Protein AF-A0A963IBM2-F1 (afdb_monomer_lite)

Sequence (111 aa):
MKTAIHVIILLTLSAVFSFSRADSAEGDAAIGALGEANGIALACKLTGNVARIKAMMIDTVPKTRANGALFEQATNDAFLSQHQGNACPAEADMGARVDGLEARLRAHFKP

Radius of gyration: 18.78 Å; chains: 1; bounding box: 37×25×62 Å

Structure (mmCIF, N/CA/C/O backbone):
data_AF-A0A963IBM2-F1
#
_entry.id   AF-A0A963IBM2-F1
#
loop_
_atom_site.group_PDB
_atom_site.id
_atom_site.type_symbol
_atom_site.label_atom_id
_atom_site.label_alt_id
_atom_site.label_comp_id
_atom_site.label_asym_id
_atom_site.label_entity_id
_atom_site.label_seq_id
_atom_site.pdbx_PDB_ins_code
_atom_site.Cartn_x
_atom_site.Cartn_y
_atom_site.Cartn_z
_atom_site.occupancy
_atom_site.B_iso_or_equiv
_atom_site.auth_seq_id
_atom_site.auth_comp_id
_atom_site.auth_asym_id
_atom_site.auth_atom_id
_atom_site.pdbx_PDB_model_num
ATOM 1 N N . MET A 1 1 ? 16.322 3.873 -49.718 1.00 61.44 1 MET A N 1
ATOM 2 C CA . MET A 1 1 ? 16.627 2.784 -48.753 1.00 61.44 1 MET A CA 1
ATOM 3 C C . MET A 1 1 ? 17.080 3.322 -47.399 1.00 61.44 1 MET A C 1
ATOM 5 O O . MET A 1 1 ? 16.447 3.006 -46.405 1.00 61.44 1 MET A O 1
ATOM 9 N N . LYS A 1 2 ? 18.103 4.187 -47.342 1.00 55.31 2 LYS A N 1
ATOM 10 C CA . LYS A 1 2 ? 18.637 4.742 -46.082 1.00 55.31 2 LYS A CA 1
ATOM 11 C C . LYS A 1 2 ? 17.58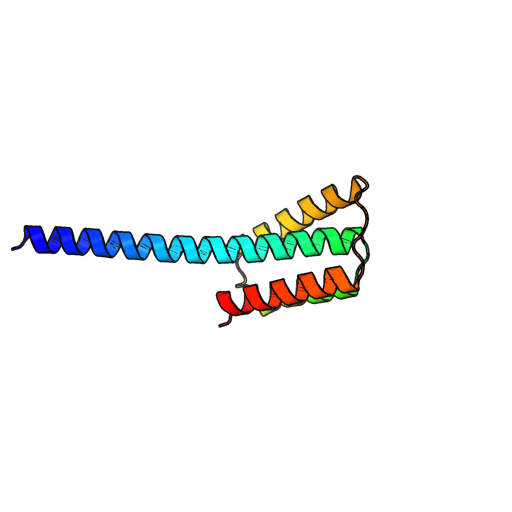5 5.496 -45.247 1.00 55.31 2 LYS A C 1
ATOM 13 O O . LYS A 1 2 ? 17.487 5.259 -44.054 1.00 55.31 2 LYS A O 1
ATOM 18 N N . THR A 1 3 ? 16.735 6.310 -45.871 1.00 63.56 3 THR A N 1
ATOM 19 C CA . THR A 1 3 ? 15.642 7.050 -45.205 1.00 63.56 3 THR A CA 1
ATOM 20 C C . THR A 1 3 ? 14.531 6.147 -44.657 1.00 63.56 3 THR A C 1
ATOM 22 O O . THR A 1 3 ? 14.081 6.358 -43.538 1.00 63.56 3 THR A O 1
ATOM 25 N N . ALA A 1 4 ? 14.150 5.093 -45.384 1.00 67.19 4 ALA A N 1
ATOM 26 C CA . ALA A 1 4 ? 13.157 4.116 -44.925 1.00 67.19 4 ALA A CA 1
ATOM 27 C C . ALA A 1 4 ? 13.630 3.348 -43.675 1.00 67.19 4 ALA A C 1
ATOM 29 O O . ALA A 1 4 ? 12.844 3.112 -42.766 1.00 67.19 4 ALA A O 1
ATOM 30 N N . ILE A 1 5 ? 14.929 3.037 -43.588 1.00 70.31 5 ILE A N 1
ATOM 31 C CA . ILE A 1 5 ? 15.524 2.372 -42.418 1.00 70.31 5 ILE A CA 1
ATOM 32 C C . ILE A 1 5 ? 15.450 3.271 -41.172 1.00 70.31 5 ILE A C 1
ATOM 34 O O . ILE A 1 5 ? 15.093 2.794 -40.101 1.00 70.31 5 ILE A O 1
ATOM 38 N N . HIS A 1 6 ? 15.711 4.577 -41.301 1.00 64.12 6 HIS A N 1
ATOM 39 C CA . HIS A 1 6 ? 15.640 5.504 -40.162 1.00 64.12 6 HIS A CA 1
ATOM 40 C C . HIS A 1 6 ? 14.199 5.712 -39.677 1.00 64.12 6 HIS A C 1
ATOM 42 O O . HIS A 1 6 ? 13.965 5.767 -38.473 1.00 64.12 6 HIS A O 1
ATOM 48 N N 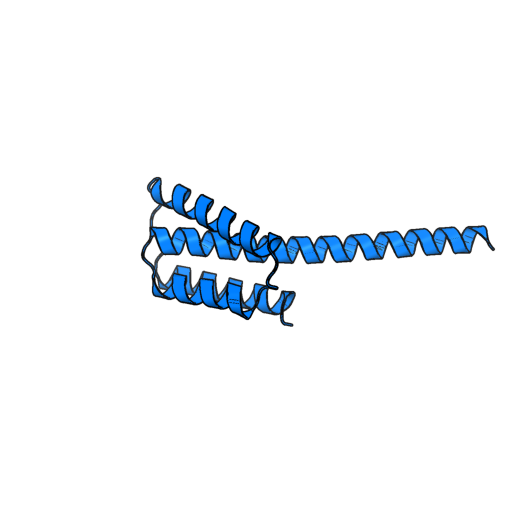. VAL A 1 7 ? 13.232 5.773 -40.599 1.00 72.69 7 VAL A N 1
ATOM 49 C CA . VAL A 1 7 ? 11.803 5.892 -40.265 1.00 72.69 7 VAL A CA 1
ATOM 50 C C . VAL A 1 7 ? 11.305 4.653 -39.518 1.00 72.69 7 VAL A C 1
ATOM 52 O O . VAL A 1 7 ? 10.612 4.789 -38.513 1.00 72.69 7 VAL A O 1
ATOM 55 N N . ILE A 1 8 ? 11.709 3.454 -39.946 1.00 71.88 8 ILE A N 1
ATOM 56 C CA . ILE A 1 8 ? 11.358 2.203 -39.259 1.00 71.88 8 ILE A CA 1
ATOM 57 C C . ILE A 1 8 ? 11.981 2.159 -37.857 1.00 71.88 8 ILE A C 1
ATOM 59 O O . ILE A 1 8 ? 11.278 1.853 -36.898 1.00 71.88 8 ILE A O 1
ATOM 63 N N . ILE A 1 9 ? 13.256 2.539 -37.710 1.00 72.56 9 ILE A N 1
ATOM 64 C CA . ILE A 1 9 ? 13.932 2.584 -36.403 1.00 72.56 9 ILE A CA 1
ATOM 65 C C . ILE A 1 9 ? 13.221 3.560 -35.450 1.00 72.56 9 ILE A C 1
ATOM 67 O O . ILE A 1 9 ? 12.920 3.193 -34.314 1.00 72.56 9 ILE A O 1
ATOM 71 N N . LEU A 1 10 ? 12.881 4.766 -35.914 1.00 70.94 10 LEU A N 1
ATOM 72 C CA . LEU A 1 10 ? 12.157 5.768 -35.120 1.00 70.94 10 LEU A CA 1
ATOM 73 C C . LEU A 1 10 ? 10.761 5.287 -34.689 1.00 70.94 10 LEU A C 1
ATOM 75 O O . LEU A 1 10 ? 10.372 5.487 -33.537 1.00 70.94 10 LEU A O 1
ATOM 79 N N . LEU A 1 11 ? 10.025 4.608 -35.573 1.00 68.69 11 LEU A N 1
ATOM 80 C CA . LEU A 1 11 ? 8.717 4.028 -35.250 1.00 68.69 11 LEU A CA 1
ATOM 81 C C . LEU A 1 11 ? 8.831 2.908 -34.208 1.00 68.69 11 LEU A C 1
ATOM 83 O O . LEU A 1 11 ? 8.074 2.899 -33.238 1.00 68.69 11 LEU A O 1
ATOM 87 N N . THR A 1 12 ? 9.805 2.004 -34.354 1.00 68.44 12 THR A N 1
ATOM 88 C CA . THR A 1 12 ? 10.018 0.922 -33.379 1.00 68.44 12 THR A CA 1
ATOM 89 C C . THR A 1 12 ? 10.451 1.441 -32.012 1.00 68.44 12 THR A C 1
ATOM 91 O O . THR A 1 12 ? 9.965 0.954 -30.996 1.00 68.44 12 THR A O 1
ATOM 94 N N . LEU A 1 13 ? 11.306 2.468 -31.967 1.00 71.06 13 LEU A N 1
ATOM 95 C CA . LEU A 1 13 ? 11.785 3.034 -30.708 1.00 71.06 13 LEU A CA 1
ATOM 96 C C . LEU A 1 13 ? 10.637 3.686 -29.925 1.00 71.06 13 LEU A C 1
ATOM 98 O O . LEU A 1 13 ? 10.517 3.487 -28.720 1.00 71.06 13 LEU A O 1
ATOM 102 N N . SER A 1 14 ? 9.746 4.392 -30.626 1.00 67.06 14 SER A N 1
ATOM 103 C CA . SER A 1 14 ? 8.572 5.040 -30.028 1.00 67.06 14 SER A CA 1
ATOM 104 C C . SER A 1 14 ? 7.627 4.034 -29.356 1.00 67.06 14 SER A C 1
ATOM 106 O O . SER A 1 14 ? 7.154 4.280 -28.249 1.00 67.06 14 SER A O 1
ATOM 108 N N . ALA A 1 15 ? 7.399 2.877 -29.987 1.00 63.34 15 ALA A N 1
ATOM 109 C CA . ALA A 1 15 ? 6.526 1.832 -29.451 1.00 63.34 15 ALA A CA 1
ATOM 110 C C . ALA A 1 15 ? 7.073 1.187 -28.161 1.00 63.34 15 ALA A C 1
ATOM 112 O O . ALA A 1 15 ? 6.304 0.898 -27.244 1.00 63.34 15 ALA A O 1
ATOM 113 N N . VAL A 1 16 ? 8.395 1.002 -28.058 1.00 65.12 16 VAL A N 1
ATOM 114 C CA . VAL A 1 16 ? 9.035 0.407 -26.869 1.00 65.12 16 VAL A CA 1
ATOM 115 C C . VAL A 1 16 ? 8.923 1.334 -25.653 1.00 65.12 16 VAL A C 1
ATOM 117 O O . VAL A 1 16 ? 8.593 0.876 -24.561 1.00 65.12 16 VAL A O 1
ATOM 120 N N . PHE A 1 17 ? 9.120 2.644 -25.835 1.00 64.12 17 PHE A N 1
ATOM 121 C CA . PHE A 1 17 ? 8.980 3.620 -24.745 1.00 64.12 17 PHE A CA 1
ATOM 122 C C . PHE A 1 17 ? 7.551 3.702 -24.187 1.00 64.12 17 PHE A C 1
ATOM 124 O O . PHE A 1 17 ? 7.372 3.890 -22.982 1.00 64.12 17 PHE A O 1
ATOM 131 N N . SER A 1 18 ? 6.527 3.550 -25.034 1.00 60.31 18 SER A N 1
ATOM 132 C CA . SER A 1 18 ? 5.128 3.546 -24.586 1.00 60.31 18 SER A CA 1
ATOM 133 C C . SER A 1 18 ? 4.797 2.343 -23.699 1.00 60.31 18 SER A C 1
ATOM 135 O O . SER A 1 18 ? 4.063 2.502 -22.724 1.00 60.31 18 SER A O 1
ATOM 137 N N . PHE A 1 19 ? 5.362 1.168 -23.993 1.00 63.16 19 PHE A N 1
ATOM 138 C CA . PHE A 1 19 ? 5.124 -0.052 -23.219 1.00 63.16 19 PHE A CA 1
ATOM 139 C C . PHE A 1 19 ? 5.694 0.044 -21.796 1.00 63.16 19 PHE A C 1
ATOM 141 O O . PHE A 1 19 ? 4.963 -0.175 -20.834 1.00 63.16 19 PHE A O 1
ATOM 148 N N . SER A 1 20 ? 6.952 0.478 -21.636 1.00 68.62 20 SER A N 1
ATOM 149 C CA . SER A 1 20 ? 7.571 0.632 -20.307 1.00 68.62 20 SER A CA 1
ATOM 150 C C . SER A 1 20 ? 6.845 1.637 -19.408 1.00 68.62 20 SER A C 1
ATOM 152 O O . SER A 1 20 ? 6.834 1.478 -18.192 1.00 68.62 20 SER A O 1
ATOM 154 N N . ARG A 1 21 ? 6.229 2.676 -19.989 1.00 65.62 21 ARG A N 1
ATOM 155 C CA . ARG A 1 21 ? 5.464 3.674 -19.229 1.00 65.62 21 ARG A CA 1
ATOM 156 C C . ARG A 1 21 ? 4.117 3.135 -18.746 1.00 65.62 21 ARG A C 1
ATOM 158 O O . ARG A 1 21 ? 3.693 3.479 -17.645 1.00 65.62 21 ARG A O 1
ATOM 165 N N . ALA A 1 22 ? 3.434 2.344 -19.574 1.00 67.69 22 ALA A N 1
ATOM 166 C CA . ALA A 1 22 ? 2.172 1.715 -19.195 1.00 67.69 22 ALA A CA 1
ATOM 167 C C . ALA A 1 22 ? 2.390 0.708 -18.058 1.00 67.69 22 ALA A C 1
ATOM 169 O O . ALA A 1 22 ? 1.681 0.765 -17.059 1.00 67.69 22 ALA A O 1
ATOM 170 N N . ASP A 1 23 ? 3.437 -0.110 -18.174 1.00 82.19 23 ASP A N 1
ATOM 171 C CA . ASP A 1 23 ? 3.858 -1.054 -17.139 1.00 82.19 23 ASP A CA 1
ATOM 172 C C . ASP A 1 23 ? 4.174 -0.333 -15.816 1.00 82.19 23 ASP A C 1
ATOM 174 O O . ASP A 1 23 ? 3.571 -0.630 -14.787 1.00 82.19 23 ASP A O 1
ATOM 178 N N . SER A 1 24 ? 5.000 0.723 -15.843 1.00 83.25 24 SER A N 1
ATOM 179 C CA . SER A 1 24 ? 5.284 1.504 -14.629 1.00 83.25 24 SER A CA 1
ATOM 180 C C . SER A 1 24 ? 4.033 2.142 -14.013 1.00 83.25 24 SER A C 1
ATOM 182 O O . SER A 1 24 ? 3.898 2.176 -12.795 1.00 83.25 24 SER A O 1
ATOM 184 N N . ALA A 1 25 ? 3.102 2.631 -14.840 1.00 89.62 25 ALA A N 1
ATOM 185 C CA . ALA A 1 25 ? 1.874 3.255 -14.354 1.00 89.62 25 ALA A CA 1
ATOM 186 C C . ALA A 1 25 ? 0.933 2.239 -13.688 1.00 89.62 25 ALA A C 1
ATOM 188 O O . ALA A 1 25 ? 0.257 2.573 -12.714 1.00 89.62 25 ALA A O 1
ATOM 189 N N . GLU A 1 26 ? 0.892 1.003 -14.189 1.00 91.56 26 GLU A N 1
ATOM 190 C CA . GLU A 1 26 ? 0.132 -0.081 -13.571 1.00 91.56 26 GLU A CA 1
ATOM 191 C C . GLU A 1 26 ? 0.739 -0.497 -12.223 1.00 91.56 26 GLU A C 1
ATOM 193 O O . GLU A 1 26 ? 0.004 -0.644 -11.240 1.00 91.56 26 GLU A O 1
ATOM 198 N N . GLY A 1 27 ? 2.070 -0.595 -12.148 1.00 94.44 27 GLY A N 1
ATOM 199 C CA . GLY A 1 27 ? 2.797 -0.831 -10.900 1.00 94.44 27 GLY A CA 1
ATOM 200 C C . GLY A 1 27 ? 2.547 0.254 -9.854 1.00 94.44 27 GLY A C 1
ATOM 201 O O . GLY A 1 27 ? 2.193 -0.053 -8.712 1.00 94.44 27 GLY A O 1
ATOM 202 N N . ASP A 1 28 ? 2.646 1.523 -10.252 1.00 97.50 28 ASP A N 1
ATOM 203 C CA . ASP A 1 28 ? 2.351 2.671 -9.391 1.00 97.50 28 ASP A CA 1
ATOM 204 C C . ASP A 1 28 ? 0.898 2.627 -8.890 1.00 97.50 28 ASP A C 1
ATOM 206 O O . ASP A 1 28 ? 0.634 2.760 -7.692 1.00 97.50 28 ASP A O 1
ATOM 210 N N . ALA A 1 29 ? -0.064 2.361 -9.778 1.00 97.69 29 ALA A N 1
ATOM 211 C CA . ALA A 1 29 ? -1.470 2.239 -9.402 1.00 97.69 29 ALA A CA 1
ATOM 212 C C . ALA A 1 29 ? -1.713 1.089 -8.406 1.00 97.69 29 ALA A C 1
ATOM 214 O O . ALA A 1 29 ? -2.535 1.223 -7.494 1.00 97.69 29 ALA A O 1
ATOM 215 N N . ALA A 1 30 ? -1.003 -0.035 -8.546 1.00 97.56 30 ALA A N 1
ATOM 216 C CA . ALA A 1 30 ? -1.095 -1.156 -7.614 1.00 97.56 30 ALA A CA 1
ATOM 217 C C . ALA A 1 30 ? -0.527 -0.803 -6.227 1.00 97.56 30 ALA A C 1
ATOM 219 O O . ALA A 1 30 ? -1.160 -1.105 -5.213 1.00 97.56 30 ALA A O 1
ATOM 220 N N . ILE A 1 31 ? 0.620 -0.117 -6.170 1.00 98.56 31 ILE A N 1
ATOM 221 C CA . ILE A 1 31 ? 1.227 0.358 -4.915 1.00 98.56 31 ILE A CA 1
ATOM 222 C C . ILE A 1 31 ? 0.326 1.395 -4.231 1.00 98.56 31 ILE A C 1
ATOM 224 O O . ILE A 1 31 ? 0.104 1.314 -3.022 1.00 98.56 31 ILE A O 1
ATOM 228 N N . GLY A 1 32 ? -0.230 2.341 -4.992 1.00 98.75 32 GLY A N 1
ATOM 229 C CA . GLY A 1 32 ? -1.160 3.343 -4.472 1.00 98.75 32 GLY A CA 1
ATOM 230 C C . GLY A 1 32 ? -2.410 2.706 -3.864 1.00 98.75 32 GLY A C 1
ATOM 231 O O . GLY A 1 32 ? -2.773 3.018 -2.732 1.00 98.75 32 GLY A O 1
ATOM 232 N N . ALA A 1 33 ? -3.017 1.738 -4.557 1.00 98.75 33 ALA A N 1
ATOM 233 C CA . ALA A 1 33 ? -4.184 1.016 -4.048 1.00 98.75 33 ALA A CA 1
ATOM 234 C C . ALA A 1 33 ? -3.873 0.181 -2.789 1.00 98.75 33 ALA A C 1
ATOM 236 O O . ALA A 1 33 ? -4.729 0.048 -1.909 1.00 98.75 33 ALA A O 1
ATOM 237 N N . LEU A 1 34 ? -2.651 -0.357 -2.685 1.00 98.75 34 LEU A N 1
ATOM 238 C CA . LEU A 1 34 ? -2.161 -1.030 -1.481 1.00 98.75 34 LEU A CA 1
ATOM 239 C C . LEU A 1 34 ? -2.017 -0.048 -0.306 1.00 98.75 34 LEU A C 1
ATOM 241 O O . LEU A 1 34 ? -2.442 -0.359 0.809 1.00 98.75 34 LEU A O 1
ATOM 245 N N . GLY A 1 35 ? -1.457 1.139 -0.553 1.00 98.81 35 GLY A N 1
ATOM 246 C CA . GLY A 1 35 ? -1.355 2.209 0.440 1.00 98.81 35 GLY A CA 1
ATOM 247 C C . GLY A 1 35 ? -2.725 2.682 0.920 1.00 98.81 35 GLY A C 1
ATOM 248 O O . GLY A 1 35 ? -2.969 2.748 2.121 1.00 98.81 35 GLY A O 1
ATOM 249 N N . GLU A 1 36 ? -3.664 2.903 0.002 1.00 98.88 36 GLU A N 1
ATOM 250 C CA . GLU A 1 36 ? -5.035 3.294 0.342 1.00 98.88 36 GLU A CA 1
ATOM 251 C C . GLU A 1 36 ? -5.713 2.260 1.261 1.00 98.88 36 GLU A C 1
ATOM 253 O O . GLU A 1 36 ? -6.263 2.608 2.310 1.00 98.88 36 GLU A O 1
ATOM 258 N N . ALA A 1 37 ? -5.611 0.968 0.919 1.00 98.81 37 ALA A N 1
ATOM 259 C CA . ALA A 1 37 ? -6.139 -0.113 1.748 1.00 98.81 37 ALA A CA 1
ATOM 260 C C . ALA A 1 37 ? -5.497 -0.137 3.148 1.00 98.81 37 ALA A C 1
ATOM 262 O O . ALA A 1 37 ? -6.195 -0.356 4.140 1.00 98.81 37 ALA A O 1
ATOM 263 N N . ASN A 1 38 ? -4.191 0.136 3.250 1.00 98.88 38 ASN A N 1
ATOM 264 C CA . ASN A 1 38 ? -3.489 0.224 4.531 1.00 98.88 38 ASN A CA 1
ATOM 265 C C . ASN A 1 38 ? -4.002 1.390 5.384 1.00 98.88 38 ASN A C 1
ATOM 267 O O . ASN A 1 38 ? -4.234 1.213 6.579 1.00 98.88 38 ASN A O 1
ATOM 271 N N . GLY A 1 39 ? -4.204 2.565 4.781 1.00 98.75 39 GLY A N 1
ATOM 272 C CA . GLY A 1 39 ? -4.737 3.741 5.470 1.00 98.75 39 GLY A CA 1
ATOM 273 C C . GLY A 1 39 ? -6.125 3.490 6.059 1.00 98.75 39 GLY A C 1
ATOM 274 O O . GLY A 1 39 ? -6.352 3.752 7.243 1.00 98.75 39 GLY A O 1
ATOM 275 N N . ILE A 1 40 ? -7.023 2.887 5.273 1.00 98.75 40 ILE A N 1
ATOM 276 C CA . ILE A 1 40 ? -8.364 2.490 5.732 1.00 98.75 40 ILE A CA 1
ATOM 277 C C . ILE A 1 40 ? -8.266 1.448 6.853 1.00 98.75 40 ILE A C 1
ATOM 279 O O . ILE A 1 40 ? -8.889 1.605 7.904 1.00 98.75 40 ILE A O 1
ATOM 283 N N . ALA A 1 41 ? -7.461 0.397 6.669 1.00 98.62 41 ALA A N 1
ATOM 284 C CA . ALA A 1 41 ? -7.304 -0.664 7.662 1.00 98.62 41 ALA A CA 1
ATOM 285 C C . ALA A 1 41 ? -6.737 -0.141 8.994 1.00 98.62 41 ALA A C 1
ATOM 287 O O . ALA A 1 41 ? -7.192 -0.563 10.059 1.00 98.62 41 ALA A O 1
ATOM 288 N N . LEU A 1 42 ? -5.791 0.804 8.950 1.00 98.56 42 LEU A N 1
ATOM 289 C CA . LEU A 1 42 ? -5.248 1.483 10.128 1.00 98.56 42 LEU A CA 1
ATOM 290 C C . LEU A 1 42 ? -6.325 2.284 10.862 1.00 98.56 42 LEU A C 1
ATOM 292 O O . LEU A 1 42 ? -6.500 2.105 12.068 1.00 98.56 42 LEU A O 1
ATOM 296 N N . ALA A 1 43 ? -7.065 3.131 10.142 1.00 98.31 43 ALA A N 1
ATOM 297 C CA . ALA A 1 43 ? -8.136 3.941 10.719 1.00 98.31 43 ALA A CA 1
ATOM 298 C C . ALA A 1 43 ? -9.235 3.076 11.359 1.00 98.31 43 ALA A C 1
ATOM 300 O O . ALA A 1 43 ? -9.763 3.405 12.420 1.00 98.31 43 ALA A O 1
ATOM 301 N N . CYS A 1 44 ? -9.509 1.921 10.758 1.00 98.25 44 CYS A N 1
ATOM 302 C CA . CYS A 1 44 ? -10.521 0.975 11.213 1.00 98.25 44 CYS A CA 1
ATOM 303 C C . CYS A 1 44 ? -10.009 -0.096 12.183 1.00 98.25 44 CYS A C 1
ATOM 305 O O . CYS A 1 44 ? -10.767 -0.989 12.555 1.00 98.25 44 CYS A O 1
ATOM 307 N N . LYS A 1 45 ? -8.743 -0.020 12.620 1.00 98.00 45 LYS A N 1
ATOM 308 C CA . LYS A 1 45 ? -8.120 -0.969 13.563 1.00 98.00 45 LYS A CA 1
ATOM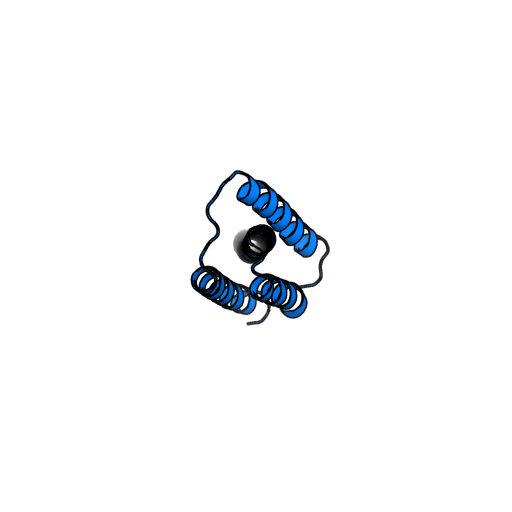 309 C C . LYS A 1 45 ? -8.159 -2.436 13.101 1.00 98.00 45 LYS A C 1
ATOM 311 O O . LYS A 1 45 ? -8.121 -3.347 13.926 1.00 98.00 45 LYS A O 1
ATOM 316 N N . LEU A 1 46 ? -8.166 -2.676 11.791 1.00 98.50 46 LEU A N 1
ATOM 317 C CA . LEU A 1 46 ? -8.115 -4.012 11.188 1.00 98.50 46 LEU A CA 1
ATOM 318 C C . LEU A 1 46 ? -6.662 -4.519 11.162 1.00 98.50 46 LEU A C 1
ATOM 320 O O . LEU A 1 46 ? -6.037 -4.633 10.106 1.00 98.50 46 LEU A O 1
ATOM 324 N N . THR A 1 47 ? -6.086 -4.768 12.339 1.00 97.88 47 THR A N 1
ATOM 325 C CA . THR A 1 47 ? -4.639 -4.999 12.525 1.00 97.88 47 THR A CA 1
ATOM 326 C C . THR A 1 47 ? -4.097 -6.204 11.754 1.00 97.88 47 THR A C 1
ATOM 328 O O . THR A 1 47 ? -2.970 -6.140 11.259 1.00 97.88 47 THR A O 1
ATOM 331 N N . GLY A 1 48 ? -4.896 -7.263 11.580 1.00 98.06 48 GLY A N 1
ATOM 332 C CA . GLY A 1 48 ? -4.540 -8.409 10.738 1.00 98.06 48 GLY A CA 1
ATOM 333 C C . GLY A 1 48 ? -4.315 -8.009 9.277 1.00 98.06 48 GLY A C 1
ATOM 334 O O . GLY A 1 48 ? -3.298 -8.364 8.681 1.00 98.06 48 GLY A O 1
ATOM 335 N N . ASN A 1 49 ? -5.204 -7.180 8.723 1.00 98.56 49 ASN A N 1
ATOM 336 C CA . ASN A 1 49 ? -5.065 -6.655 7.364 1.00 98.56 49 ASN A CA 1
ATOM 337 C C . ASN A 1 49 ? -3.875 -5.694 7.240 1.00 98.56 49 ASN A C 1
ATOM 339 O O . ASN A 1 49 ? -3.110 -5.805 6.287 1.00 98.56 49 ASN A O 1
ATOM 343 N N . VAL A 1 50 ? -3.641 -4.821 8.226 1.00 98.81 50 VAL A N 1
ATOM 344 C CA . VAL A 1 50 ? -2.456 -3.938 8.249 1.00 98.81 50 VAL A CA 1
ATOM 345 C C . VAL A 1 50 ? -1.155 -4.745 8.180 1.00 98.81 50 VAL A C 1
ATOM 347 O O . VAL A 1 50 ? -0.254 -4.405 7.412 1.00 98.81 50 VAL A O 1
ATOM 350 N N . ALA A 1 51 ? -1.044 -5.821 8.964 1.00 98.62 51 ALA A N 1
ATOM 351 C CA . ALA A 1 51 ? 0.140 -6.678 8.960 1.00 98.62 51 ALA A CA 1
ATOM 352 C C . ALA A 1 51 ? 0.351 -7.348 7.593 1.00 98.62 51 ALA A C 1
ATOM 354 O O . ALA A 1 51 ? 1.458 -7.293 7.053 1.00 98.62 51 ALA A O 1
ATOM 355 N N . ARG A 1 52 ? -0.715 -7.910 7.003 1.00 98.38 52 ARG A N 1
ATOM 356 C CA . ARG A 1 52 ? -0.668 -8.519 5.663 1.00 98.38 52 ARG A CA 1
ATOM 357 C C . ARG A 1 52 ? -0.242 -7.515 4.596 1.00 98.38 52 ARG A C 1
ATOM 359 O O . ARG A 1 52 ? 0.668 -7.800 3.824 1.00 98.38 52 ARG A O 1
ATOM 366 N N . ILE A 1 53 ? -0.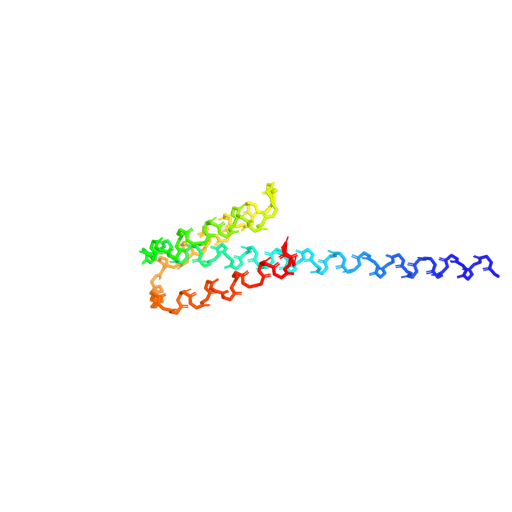852 -6.330 4.581 1.00 98.81 53 ILE A N 1
ATOM 367 C CA . ILE A 1 53 ? -0.552 -5.267 3.614 1.00 98.81 53 ILE A CA 1
ATOM 368 C C . ILE A 1 53 ? 0.922 -4.848 3.679 1.00 98.81 53 ILE A C 1
ATOM 370 O O . ILE A 1 53 ? 1.594 -4.780 2.649 1.00 98.81 53 ILE A O 1
ATOM 374 N N . LYS A 1 54 ? 1.461 -4.629 4.883 1.00 98.44 54 LYS A N 1
ATOM 375 C CA . LYS A 1 54 ? 2.881 -4.284 5.050 1.00 98.44 54 LYS A CA 1
ATOM 376 C C . LYS A 1 54 ? 3.809 -5.409 4.594 1.00 98.44 54 LYS A C 1
ATOM 378 O O . LYS A 1 54 ? 4.817 -5.119 3.953 1.00 98.44 54 LYS A O 1
ATOM 383 N N . ALA A 1 55 ? 3.465 -6.666 4.879 1.00 98.19 55 ALA A N 1
ATOM 384 C CA . ALA A 1 55 ? 4.229 -7.813 4.395 1.00 98.19 55 ALA A CA 1
ATOM 385 C C . ALA A 1 55 ? 4.262 -7.851 2.859 1.00 98.19 55 ALA A C 1
ATOM 387 O O . ALA A 1 55 ? 5.338 -7.936 2.279 1.00 98.19 55 ALA A O 1
ATOM 388 N N . MET A 1 56 ? 3.123 -7.651 2.185 1.00 97.38 56 MET A N 1
ATOM 389 C CA . MET A 1 56 ? 3.082 -7.570 0.719 1.00 97.38 56 MET A CA 1
ATOM 390 C C . MET A 1 56 ? 3.978 -6.469 0.152 1.00 97.38 56 MET A C 1
ATOM 392 O O . MET A 1 56 ? 4.703 -6.718 -0.813 1.00 97.38 56 MET A O 1
ATOM 396 N N . MET A 1 57 ? 3.962 -5.274 0.752 1.00 98.00 57 MET A N 1
ATOM 397 C CA . MET A 1 57 ? 4.828 -4.170 0.327 1.00 98.00 57 MET A CA 1
ATOM 398 C C . MET A 1 57 ? 6.314 -4.544 0.446 1.00 98.00 57 MET A C 1
ATOM 400 O O . MET A 1 57 ? 7.096 -4.277 -0.460 1.00 98.00 57 MET A O 1
ATOM 404 N N . ILE A 1 58 ? 6.707 -5.187 1.549 1.00 97.38 58 ILE A N 1
ATOM 405 C CA . ILE A 1 58 ? 8.100 -5.583 1.810 1.00 97.38 58 ILE A CA 1
ATOM 406 C C . ILE A 1 58 ? 8.546 -6.728 0.895 1.00 97.38 58 ILE A C 1
ATOM 408 O O . ILE A 1 58 ? 9.689 -6.728 0.419 1.00 97.38 58 ILE A O 1
ATOM 412 N N . ASP A 1 59 ? 7.661 -7.698 0.681 1.00 96.38 59 ASP A N 1
ATOM 413 C CA . ASP A 1 59 ? 7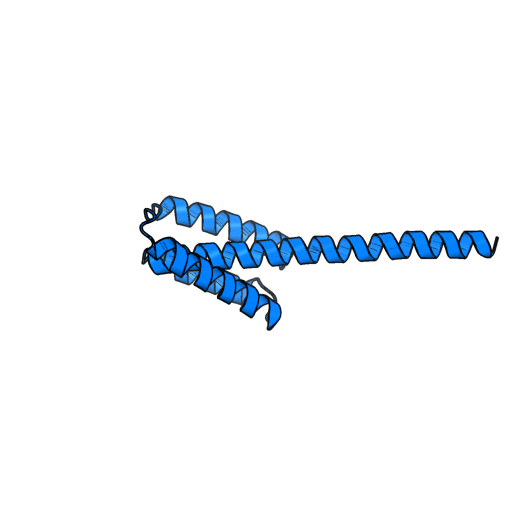.997 -8.965 0.048 1.00 96.38 59 ASP A CA 1
ATOM 414 C C . ASP A 1 59 ? 7.806 -8.940 -1.462 1.00 96.38 59 ASP A C 1
ATOM 416 O O . ASP A 1 59 ? 8.476 -9.705 -2.147 1.00 96.38 59 ASP A O 1
ATOM 420 N N . THR A 1 60 ? 6.924 -8.100 -2.007 1.00 96.50 60 THR A N 1
ATOM 421 C CA . THR A 1 60 ? 6.561 -8.137 -3.437 1.00 96.50 60 THR A CA 1
ATOM 422 C C . THR A 1 60 ? 7.084 -6.932 -4.206 1.00 96.50 60 THR A C 1
ATOM 424 O O . THR A 1 60 ? 7.588 -7.097 -5.314 1.00 96.50 60 THR A O 1
ATOM 427 N N . VAL A 1 61 ? 7.011 -5.734 -3.626 1.00 96.88 61 VAL A N 1
ATOM 428 C CA . VAL A 1 61 ? 7.328 -4.487 -4.333 1.00 96.88 61 VAL A CA 1
ATOM 429 C C . VAL A 1 61 ? 8.841 -4.211 -4.313 1.00 96.88 61 VAL A C 1
ATOM 431 O O . VAL A 1 61 ? 9.472 -4.323 -3.257 1.00 96.88 61 VAL A O 1
ATOM 434 N N . PRO A 1 62 ? 9.463 -3.806 -5.441 1.00 96.12 62 PRO A N 1
ATOM 435 C CA . PRO A 1 62 ? 10.864 -3.399 -5.462 1.00 96.12 62 PRO A CA 1
ATOM 436 C C . PRO A 1 62 ? 11.149 -2.277 -4.458 1.00 96.12 62 PRO A C 1
ATOM 438 O O . PRO A 1 62 ? 10.439 -1.270 -4.405 1.00 96.12 62 PRO A O 1
ATOM 441 N N . LYS A 1 63 ? 12.221 -2.437 -3.676 1.00 96.25 63 LYS A N 1
ATOM 442 C CA . LYS A 1 63 ? 12.591 -1.539 -2.570 1.00 96.25 63 LYS A CA 1
ATOM 443 C C . LYS A 1 63 ? 13.254 -0.260 -3.082 1.00 96.25 63 LYS A C 1
ATOM 445 O O . LYS A 1 63 ? 14.460 -0.070 -2.942 1.00 96.25 63 LYS A O 1
ATOM 450 N N . THR A 1 64 ? 12.462 0.617 -3.688 1.00 97.19 64 THR A N 1
ATOM 451 C CA . THR A 1 64 ? 12.892 1.948 -4.132 1.00 97.19 64 THR A CA 1
ATOM 452 C C . THR A 1 64 ? 12.264 3.031 -3.259 1.00 97.19 64 THR A C 1
ATOM 454 O O . THR A 1 64 ? 11.184 2.855 -2.692 1.00 97.19 64 THR A O 1
ATOM 457 N N . ARG A 1 65 ? 12.925 4.193 -3.170 1.00 97.31 65 ARG A N 1
ATOM 458 C CA . ARG A 1 65 ? 12.369 5.359 -2.468 1.00 97.31 65 ARG A CA 1
ATOM 459 C C . ARG A 1 65 ? 11.033 5.807 -3.069 1.00 97.31 65 ARG A C 1
ATOM 461 O O . ARG A 1 65 ? 10.142 6.180 -2.318 1.00 97.31 65 ARG A O 1
ATOM 468 N N . ALA A 1 66 ? 10.907 5.772 -4.397 1.00 97.25 66 ALA A N 1
ATOM 469 C CA . ALA A 1 66 ? 9.691 6.184 -5.097 1.00 97.25 66 ALA A CA 1
ATOM 470 C C . ALA A 1 66 ? 8.494 5.302 -4.712 1.00 97.25 66 ALA A C 1
ATOM 472 O O . ALA A 1 66 ? 7.457 5.824 -4.315 1.00 97.25 66 ALA A O 1
ATOM 473 N N . ASN A 1 67 ? 8.680 3.979 -4.713 1.00 98.06 67 ASN A N 1
ATOM 474 C CA . ASN A 1 67 ? 7.631 3.026 -4.349 1.00 98.06 67 ASN A CA 1
ATOM 475 C C . ASN A 1 67 ? 7.201 3.190 -2.886 1.00 98.06 67 ASN A C 1
ATOM 477 O O . ASN A 1 67 ? 6.011 3.189 -2.579 1.00 98.06 67 ASN A O 1
ATOM 481 N N . GLY A 1 68 ? 8.169 3.366 -1.978 1.00 98.31 68 GLY A N 1
ATOM 482 C CA . GLY A 1 68 ? 7.885 3.633 -0.567 1.00 98.31 68 GLY A CA 1
ATOM 483 C C . GLY A 1 68 ? 7.086 4.921 -0.364 1.00 98.31 68 GLY A C 1
ATOM 484 O O . GLY A 1 68 ? 6.083 4.907 0.344 1.00 98.31 68 GLY A O 1
ATOM 485 N N . ALA A 1 69 ? 7.487 6.005 -1.034 1.00 98.69 69 ALA A N 1
ATOM 486 C CA . ALA A 1 69 ? 6.798 7.290 -0.953 1.00 98.69 69 ALA A CA 1
ATOM 487 C C . ALA A 1 69 ? 5.360 7.213 -1.486 1.00 98.69 69 ALA A C 1
ATOM 489 O O . ALA A 1 69 ? 4.457 7.778 -0.876 1.00 98.69 69 ALA A O 1
ATOM 490 N N . LEU A 1 70 ? 5.132 6.479 -2.579 1.00 98.62 70 LEU A N 1
ATOM 491 C CA . LEU A 1 70 ? 3.798 6.297 -3.149 1.00 98.62 70 LEU A CA 1
ATOM 492 C C . LEU A 1 70 ? 2.861 5.542 -2.193 1.00 98.62 70 LEU A C 1
ATOM 494 O O . LEU A 1 70 ? 1.732 5.973 -1.961 1.00 98.62 70 LEU A O 1
ATOM 498 N N . PHE A 1 71 ? 3.347 4.453 -1.590 1.00 98.81 71 PHE A N 1
ATOM 499 C CA . PHE A 1 71 ? 2.603 3.695 -0.581 1.00 98.81 71 PHE A CA 1
ATOM 500 C C . PHE A 1 71 ? 2.298 4.536 0.669 1.00 98.81 71 PHE A C 1
ATOM 502 O O . PHE A 1 71 ? 1.180 4.503 1.188 1.00 98.81 71 PHE A O 1
ATOM 509 N N . GLU A 1 72 ? 3.289 5.283 1.163 1.00 98.81 72 GLU A N 1
ATOM 510 C CA . GLU A 1 72 ? 3.161 6.122 2.357 1.00 98.81 72 GLU A CA 1
ATOM 511 C C . GLU A 1 72 ? 2.185 7.280 2.134 1.00 98.81 72 GLU A C 1
ATOM 513 O O . GLU A 1 72 ? 1.300 7.498 2.961 1.00 98.81 72 GLU A O 1
ATOM 518 N N . GLN A 1 73 ? 2.294 7.980 1.002 1.00 98.81 73 GLN A N 1
ATOM 519 C CA . GLN A 1 73 ? 1.388 9.071 0.656 1.00 98.81 73 GLN A CA 1
ATOM 520 C C . GLN A 1 73 ? -0.060 8.573 0.576 1.00 98.81 73 GLN A C 1
ATOM 522 O O . GLN A 1 73 ? -0.922 9.099 1.276 1.00 98.81 73 GLN A O 1
ATOM 527 N N . ALA A 1 74 ? -0.314 7.499 -0.181 1.00 98.88 74 ALA A N 1
ATOM 528 C CA . ALA A 1 74 ? -1.654 6.925 -0.293 1.00 98.88 74 ALA A CA 1
ATOM 529 C C . ALA A 1 74 ? -2.191 6.401 1.053 1.00 98.88 74 ALA A C 1
ATOM 531 O O . ALA A 1 74 ? -3.379 6.543 1.342 1.00 98.88 74 ALA A O 1
ATOM 532 N N . THR A 1 75 ? -1.321 5.842 1.907 1.00 98.88 75 THR A N 1
ATOM 533 C CA . THR A 1 75 ? -1.684 5.450 3.280 1.00 98.88 75 THR A CA 1
ATOM 534 C C . THR A 1 75 ? -2.160 6.650 4.088 1.00 98.88 75 THR A C 1
ATOM 536 O O . THR A 1 75 ? -3.215 6.578 4.717 1.00 98.88 75 THR A O 1
ATOM 539 N N . ASN A 1 76 ? -1.391 7.738 4.093 1.00 98.75 76 ASN A N 1
ATOM 540 C CA . ASN A 1 76 ? -1.704 8.925 4.883 1.00 98.75 76 ASN A CA 1
ATOM 541 C C . ASN A 1 76 ? -3.002 9.582 4.406 1.00 98.75 76 ASN A C 1
ATOM 543 O O . ASN A 1 76 ? -3.877 9.869 5.226 1.00 98.75 76 ASN A O 1
ATOM 547 N N . ASP A 1 77 ? -3.162 9.743 3.092 1.00 98.69 77 ASP A N 1
ATOM 548 C CA . ASP A 1 77 ? -4.353 10.344 2.492 1.00 98.69 77 ASP A CA 1
ATOM 549 C C . ASP A 1 77 ? -5.616 9.540 2.842 1.00 98.69 77 ASP A C 1
ATOM 551 O O . ASP A 1 77 ? -6.611 10.095 3.321 1.00 98.69 77 ASP A O 1
ATOM 555 N N . ALA A 1 78 ? -5.564 8.212 2.690 1.00 98.62 78 ALA A N 1
ATOM 556 C CA . ALA A 1 78 ? -6.692 7.338 2.996 1.00 98.62 78 ALA A CA 1
ATOM 557 C C . ALA A 1 78 ? -6.985 7.250 4.499 1.00 98.62 78 ALA A C 1
ATOM 559 O O . ALA A 1 78 ? -8.149 7.249 4.899 1.00 98.62 78 ALA A O 1
ATOM 560 N N . PHE A 1 79 ? -5.952 7.230 5.348 1.00 98.50 79 PHE A N 1
ATOM 561 C CA . PHE A 1 79 ? -6.122 7.267 6.800 1.00 98.50 79 PHE A CA 1
ATOM 562 C C . PHE A 1 79 ? -6.861 8.539 7.227 1.00 98.50 79 PHE A C 1
ATOM 564 O O . PHE A 1 79 ? -7.858 8.457 7.944 1.00 98.50 79 PHE A O 1
ATOM 571 N N . LEU A 1 80 ? -6.419 9.710 6.757 1.00 98.12 80 LEU A N 1
ATOM 572 C CA . LEU A 1 80 ? -7.059 10.990 7.068 1.00 98.12 80 LEU A CA 1
ATOM 573 C C . LEU A 1 80 ? -8.487 11.063 6.517 1.00 98.12 80 LEU A C 1
ATOM 575 O O . LEU A 1 80 ? -9.379 11.542 7.213 1.00 98.12 80 LEU A O 1
ATOM 579 N N . SER A 1 81 ? -8.724 10.569 5.298 1.00 97.44 81 SER A N 1
ATOM 580 C CA . SER A 1 81 ? -10.062 10.514 4.699 1.00 97.44 81 SER A CA 1
ATOM 581 C C . SER A 1 81 ? -11.017 9.611 5.487 1.00 97.44 81 SER A C 1
ATOM 583 O O . SER A 1 81 ? -12.143 10.010 5.782 1.00 97.44 81 SER A O 1
ATOM 585 N N . GLN A 1 82 ? -10.572 8.425 5.910 1.00 97.38 82 GLN A N 1
ATOM 586 C CA . GLN A 1 82 ? -11.406 7.486 6.665 1.00 97.38 82 GLN A CA 1
ATOM 587 C C . GLN A 1 82 ? -11.858 8.062 8.019 1.00 97.38 82 GLN A C 1
ATOM 589 O O . GLN A 1 82 ? -12.977 7.793 8.456 1.00 97.38 82 GLN A O 1
ATOM 594 N N . HIS A 1 83 ? -11.043 8.913 8.655 1.00 91.88 83 HIS A N 1
ATOM 595 C CA . HIS A 1 83 ? -11.396 9.581 9.916 1.00 91.88 83 HIS A CA 1
ATOM 596 C C . HIS A 1 83 ? -12.471 10.671 9.777 1.00 91.88 83 HIS A C 1
ATOM 598 O O . HIS A 1 83 ? -12.975 11.148 10.792 1.00 91.88 83 HIS A O 1
ATOM 604 N N . GLN A 1 84 ? -12.877 11.042 8.560 1.00 93.31 84 GLN A N 1
ATOM 605 C CA . GLN A 1 84 ? -13.920 12.052 8.321 1.00 93.31 84 GLN A CA 1
ATOM 606 C C . GLN A 1 84 ? -15.354 11.501 8.459 1.00 93.31 84 GLN A C 1
ATOM 608 O O . GLN A 1 84 ? -16.308 12.150 8.041 1.00 93.31 84 GLN A O 1
ATOM 613 N N . GLY A 1 85 ? -15.524 10.321 9.068 1.00 85.94 85 GLY A N 1
ATOM 614 C CA . GLY A 1 85 ? -16.837 9.737 9.375 1.00 85.94 85 GLY A CA 1
ATOM 615 C C . GLY A 1 85 ? -17.310 8.656 8.402 1.00 85.94 85 GLY A C 1
ATOM 616 O O . GLY A 1 85 ? -18.469 8.250 8.463 1.00 85.94 85 GLY A O 1
ATOM 617 N N . ASN A 1 86 ? -16.430 8.161 7.528 1.00 92.69 86 ASN A N 1
ATOM 618 C CA . ASN A 1 86 ? -16.737 7.022 6.668 1.00 92.69 86 ASN A CA 1
ATOM 619 C C . ASN A 1 86 ? -16.917 5.750 7.512 1.00 92.69 86 ASN A C 1
ATOM 621 O O . ASN A 1 86 ? -16.153 5.494 8.447 1.00 92.69 86 ASN A O 1
ATOM 625 N N . ALA A 1 87 ? -17.910 4.927 7.165 1.00 95.75 87 ALA A N 1
ATOM 626 C CA . ALA A 1 87 ? -18.095 3.632 7.809 1.00 95.75 87 ALA A CA 1
ATOM 627 C C . ALA A 1 87 ? -16.878 2.732 7.554 1.00 95.75 87 ALA A C 1
ATOM 629 O O . ALA A 1 87 ? -16.331 2.700 6.448 1.00 95.75 87 ALA A O 1
ATOM 630 N N . CYS A 1 88 ? -16.456 2.000 8.582 1.00 97.56 88 CYS A N 1
ATOM 631 C CA . CYS A 1 88 ? -15.405 1.007 8.425 1.00 97.56 88 CYS A CA 1
ATOM 632 C C . CYS A 1 88 ? -15.934 -0.214 7.665 1.00 97.56 88 CYS A C 1
ATOM 634 O O . CYS A 1 88 ? -17.032 -0.683 7.978 1.00 97.56 88 CYS A O 1
ATOM 636 N N . PRO A 1 89 ? -15.172 -0.746 6.693 1.00 97.62 89 PRO A N 1
ATOM 637 C CA . PRO A 1 89 ? -15.560 -1.965 6.001 1.00 97.62 89 PRO A CA 1
ATOM 638 C C . PRO A 1 89 ? -15.552 -3.149 6.970 1.00 97.62 89 PRO A C 1
ATOM 640 O O . PRO A 1 89 ? -14.803 -3.157 7.954 1.00 97.62 89 PRO A O 1
ATOM 643 N N . ALA A 1 90 ? -16.354 -4.172 6.669 1.00 97.81 90 ALA A N 1
ATOM 644 C CA . ALA A 1 90 ? -16.256 -5.433 7.385 1.00 97.81 90 ALA A CA 1
ATOM 645 C C . ALA A 1 90 ? -14.873 -6.062 7.155 1.00 97.81 90 ALA A C 1
ATOM 647 O O . ALA A 1 90 ? -14.250 -5.890 6.104 1.00 97.81 90 ALA A O 1
ATOM 648 N N . GLU A 1 91 ? -14.392 -6.823 8.137 1.00 96.50 91 GLU A N 1
ATOM 649 C CA . GLU A 1 91 ? -13.064 -7.435 8.065 1.00 96.50 91 GLU A CA 1
ATOM 650 C C . GLU A 1 91 ? -12.924 -8.387 6.867 1.00 96.50 91 GLU A C 1
ATOM 652 O O . GLU A 1 91 ? -11.884 -8.387 6.211 1.00 96.50 91 GLU A O 1
ATOM 657 N N . ALA A 1 92 ? -13.985 -9.132 6.539 1.00 97.62 92 ALA A N 1
ATOM 658 C CA . ALA A 1 92 ? -14.023 -10.025 5.382 1.00 97.62 92 ALA A CA 1
ATOM 659 C C . ALA A 1 92 ? -13.935 -9.265 4.048 1.00 97.62 92 ALA A C 1
ATOM 661 O O . ALA A 1 92 ? -13.187 -9.675 3.162 1.00 97.62 92 ALA A O 1
ATOM 662 N N . ASP A 1 93 ? -14.631 -8.131 3.926 1.00 98.38 93 ASP A N 1
ATOM 663 C CA . ASP A 1 93 ? -14.606 -7.309 2.710 1.00 98.38 93 ASP A CA 1
ATOM 664 C C . ASP A 1 93 ? -13.223 -6.685 2.501 1.00 98.38 93 ASP A C 1
ATOM 666 O O . ASP A 1 93 ? -12.686 -6.683 1.391 1.00 98.38 93 ASP A O 1
ATOM 670 N N . MET A 1 94 ? -12.603 -6.203 3.586 1.00 98.50 94 MET A N 1
ATOM 671 C CA . MET A 1 94 ? -11.219 -5.737 3.541 1.00 98.50 94 MET A CA 1
ATOM 672 C C . MET A 1 94 ? -10.265 -6.882 3.181 1.00 98.50 94 MET A C 1
ATOM 674 O O . MET A 1 94 ? -9.386 -6.691 2.346 1.00 98.50 94 MET A O 1
ATOM 678 N N . GLY A 1 95 ? -10.461 -8.074 3.748 1.00 98.38 95 GLY A N 1
ATOM 679 C CA . GLY A 1 95 ? -9.672 -9.262 3.424 1.00 98.38 95 GLY A CA 1
ATOM 680 C C . GLY A 1 95 ? -9.722 -9.611 1.935 1.00 98.38 95 GLY A C 1
ATOM 681 O O . GLY A 1 95 ? -8.676 -9.732 1.304 1.00 98.38 95 GLY A O 1
ATOM 682 N N . ALA A 1 96 ? -10.918 -9.662 1.345 1.00 98.44 96 ALA A N 1
ATOM 683 C CA . ALA A 1 96 ? -11.093 -9.934 -0.082 1.00 98.44 96 ALA A CA 1
ATOM 684 C C . ALA A 1 96 ? -10.444 -8.855 -0.968 1.00 98.44 96 ALA A C 1
ATOM 686 O O . ALA A 1 96 ? -9.811 -9.166 -1.981 1.00 98.44 96 ALA A O 1
ATOM 687 N N . ARG A 1 97 ? -10.548 -7.576 -0.575 1.00 98.31 97 ARG A N 1
ATOM 688 C CA . ARG A 1 97 ? -9.845 -6.476 -1.256 1.00 98.31 97 ARG A CA 1
ATOM 689 C C . ARG A 1 97 ? -8.329 -6.680 -1.212 1.00 98.31 97 ARG A C 1
ATOM 691 O O . ARG A 1 97 ? -7.660 -6.506 -2.229 1.00 98.31 97 ARG A O 1
ATOM 698 N N . VAL A 1 98 ? -7.797 -7.038 -0.047 1.00 98.31 98 VAL A N 1
ATOM 699 C CA . VAL A 1 98 ? -6.370 -7.292 0.177 1.00 98.31 98 VAL A CA 1
ATOM 700 C C . VAL A 1 98 ? -5.874 -8.464 -0.677 1.00 98.31 98 VAL A C 1
ATOM 702 O O . VAL A 1 98 ? -4.830 -8.337 -1.313 1.00 98.31 98 VAL A O 1
ATOM 705 N N . ASP A 1 99 ? -6.644 -9.546 -0.784 1.00 98.12 99 ASP A N 1
ATOM 706 C CA . ASP A 1 99 ? -6.308 -10.706 -1.623 1.00 98.12 99 ASP A CA 1
ATOM 707 C C . ASP A 1 99 ? -6.221 -10.331 -3.113 1.00 98.12 99 ASP A C 1
ATOM 709 O O . ASP A 1 99 ? -5.284 -10.716 -3.817 1.00 98.12 99 ASP A O 1
ATOM 713 N N . GLY A 1 100 ? -7.164 -9.516 -3.600 1.00 97.94 100 GLY A N 1
ATOM 714 C CA . GLY A 1 100 ? -7.140 -9.019 -4.978 1.00 97.94 100 GLY A CA 1
ATOM 715 C C . GLY A 1 100 ? -5.933 -8.120 -5.273 1.00 97.94 100 GLY A C 1
ATOM 716 O O . GLY A 1 100 ? -5.365 -8.172 -6.366 1.00 97.94 100 GLY A O 1
ATOM 717 N N . LEU A 1 101 ? -5.509 -7.310 -4.298 1.00 97.94 101 LEU A N 1
ATOM 718 C CA . LEU A 1 101 ? -4.306 -6.482 -4.418 1.00 97.94 101 LEU A CA 1
ATOM 719 C C . LEU A 1 101 ? -3.032 -7.328 -4.423 1.00 97.94 101 LEU A C 1
ATOM 721 O O . LEU A 1 101 ? -2.128 -7.042 -5.208 1.00 97.94 101 LEU A O 1
ATOM 725 N N . GLU A 1 102 ? -2.976 -8.389 -3.616 1.00 96.25 102 GLU A N 1
ATOM 726 C CA . GLU A 1 102 ? -1.853 -9.327 -3.620 1.00 96.25 102 GLU A CA 1
ATOM 727 C C . GLU A 1 102 ? -1.652 -9.949 -5.005 1.00 96.25 102 GLU A C 1
ATOM 729 O O . GLU A 1 102 ? -0.541 -9.930 -5.541 1.00 96.25 102 GLU A O 1
ATOM 734 N N . ALA A 1 103 ? -2.732 -10.454 -5.608 1.00 96.00 103 ALA A N 1
ATOM 735 C CA . ALA A 1 103 ? -2.686 -11.067 -6.931 1.00 96.00 103 ALA A CA 1
ATOM 736 C C . ALA A 1 103 ? -2.163 -10.090 -7.997 1.00 96.00 103 ALA A C 1
ATOM 738 O O . ALA A 1 103 ? -1.295 -10.450 -8.793 1.00 96.00 103 ALA A O 1
ATOM 739 N N . ARG A 1 104 ? -2.636 -8.836 -7.974 1.00 95.31 104 ARG A N 1
ATOM 740 C CA . ARG A 1 104 ? -2.192 -7.782 -8.901 1.00 95.31 104 ARG A CA 1
ATOM 741 C C . ARG A 1 104 ? -0.715 -7.434 -8.720 1.00 95.31 104 ARG A C 1
ATOM 743 O O . ARG A 1 104 ? 0.017 -7.350 -9.700 1.00 95.31 104 ARG A O 1
ATOM 750 N N . LEU A 1 105 ? -0.264 -7.260 -7.477 1.00 95.56 105 LEU A N 1
ATOM 751 C CA . LEU A 1 105 ? 1.134 -6.940 -7.180 1.00 95.56 105 LEU A CA 1
ATOM 752 C C . LEU A 1 105 ? 2.077 -8.063 -7.603 1.00 95.56 105 LEU A C 1
ATOM 754 O O . LEU A 1 105 ? 3.135 -7.785 -8.163 1.00 95.56 105 LEU A O 1
ATOM 758 N N . ARG A 1 106 ? 1.699 -9.323 -7.356 1.00 94.56 106 ARG A N 1
ATOM 759 C CA . ARG A 1 106 ? 2.483 -10.484 -7.788 1.00 94.56 106 ARG A CA 1
ATOM 760 C C . ARG A 1 106 ? 2.555 -10.558 -9.306 1.00 94.56 106 ARG A C 1
ATOM 762 O O . ARG A 1 106 ? 3.657 -10.613 -9.826 1.00 94.56 106 ARG A O 1
ATOM 769 N N . ALA A 1 107 ? 1.426 -10.452 -10.005 1.00 93.44 107 ALA A N 1
ATOM 770 C CA . ALA A 1 107 ? 1.400 -10.498 -11.468 1.00 93.44 107 ALA A CA 1
ATOM 771 C C . ALA A 1 107 ? 2.317 -9.453 -12.131 1.00 93.44 107 ALA A C 1
ATOM 773 O O . ALA A 1 107 ? 2.859 -9.712 -13.200 1.00 93.44 107 ALA A O 1
ATOM 774 N N . HIS A 1 108 ? 2.506 -8.294 -11.493 1.00 94.25 108 HIS A N 1
ATOM 775 C CA . HIS A 1 108 ? 3.340 -7.223 -12.027 1.00 94.25 108 HIS A CA 1
ATOM 776 C C . HIS A 1 108 ? 4.809 -7.293 -11.559 1.00 94.25 108 HIS A C 1
ATOM 778 O O . HIS A 1 108 ? 5.724 -7.246 -12.376 1.00 94.25 108 HIS A O 1
ATOM 784 N N . PHE A 1 109 ? 5.071 -7.431 -10.252 1.00 91.88 109 PHE A N 1
ATOM 785 C CA . PHE A 1 109 ? 6.433 -7.334 -9.697 1.00 91.88 109 PHE A CA 1
ATOM 786 C C . PHE A 1 109 ? 7.128 -8.679 -9.449 1.00 91.88 109 PHE A C 1
ATOM 788 O O . PHE A 1 109 ? 8.352 -8.719 -9.296 1.00 91.88 109 PHE A O 1
ATOM 795 N N . LYS A 1 110 ? 6.367 -9.771 -9.358 1.00 81.75 110 LYS A N 1
ATOM 796 C CA . LYS A 1 110 ? 6.869 -11.137 -9.144 1.00 81.75 110 LYS A CA 1
ATOM 797 C C . LYS A 1 110 ? 6.046 -12.153 -9.954 1.00 81.75 110 LYS A C 1
ATOM 799 O O . LYS A 1 110 ? 5.383 -12.991 -9.331 1.00 81.75 110 LYS A O 1
ATOM 804 N N . PRO A 1 111 ? 6.033 -12.028 -11.295 1.00 60.50 111 PRO A N 1
ATOM 805 C CA . PRO A 1 111 ? 5.312 -12.954 -12.159 1.00 60.50 111 PRO A CA 1
ATOM 806 C C . PRO A 1 111 ? 5.842 -14.387 -12.041 1.00 60.50 111 PRO A C 1
ATOM 808 O O . PRO A 1 111 ? 7.053 -14.563 -11.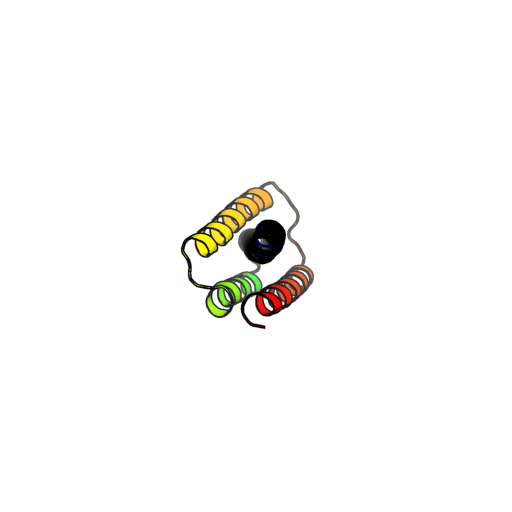757 1.00 60.50 111 PRO A O 1
#

Secondary structure (DSSP, 8-state):
-HHHHHHHHHHHHHHHHHHHHHHHHHHHHHHHHHHHHHHHHHHTT-HHHHHHHHHHHHHHS---HHHHHHHHHHHHHHHHHHTTTPPPPPHHHHHHHHHHHHHHHHHHH--

pLDDT: mean 90.39, std 12.89, range [55.31, 98.88]

Foldseek 3Di:
DVVVVVVVVVVVVVVVVVVVVVLVVLLLVLLLLLLLLLLLCVLVVVVVLNVLSVCLLVPQPPPDPVSVVSSPVSSVVNNVVNVVDDDRDDSVVSVVSSVVSSVSSCVRRPD